Protein AF-A0A3D0N242-F1 (afdb_monomer_lite)

Structure (mmCIF, N/CA/C/O backbone):
data_AF-A0A3D0N242-F1
#
_entry.id   AF-A0A3D0N242-F1
#
loop_
_atom_site.group_PDB
_atom_site.id
_atom_site.type_symbol
_atom_site.label_atom_id
_atom_site.label_alt_id
_atom_site.label_comp_id
_atom_site.label_asym_id
_atom_site.label_entity_id
_atom_site.label_seq_id
_atom_site.pdbx_PDB_ins_code
_atom_site.Cartn_x
_atom_site.Cartn_y
_atom_site.Cartn_z
_atom_site.occupancy
_atom_site.B_iso_or_equiv
_atom_site.auth_seq_id
_atom_site.auth_comp_id
_atom_site.auth_asym_id
_atom_site.auth_atom_id
_atom_site.pdbx_PDB_model_num
ATOM 1 N N . LEU A 1 1 ? 19.257 14.711 14.838 1.00 55.16 1 LEU A N 1
ATOM 2 C CA . LEU A 1 1 ? 20.533 14.217 14.282 1.00 55.16 1 LEU A CA 1
ATOM 3 C C . LEU A 1 1 ? 20.244 12.850 13.692 1.00 55.16 1 LEU A C 1
ATOM 5 O O . LEU A 1 1 ? 19.759 12.004 14.437 1.00 55.16 1 LEU A O 1
ATOM 9 N N . HIS A 1 2 ? 20.442 12.666 12.386 1.00 69.62 2 HIS A N 1
ATOM 10 C CA . HIS A 1 2 ? 20.426 11.328 11.795 1.00 69.62 2 HIS A CA 1
ATOM 11 C C . HIS A 1 2 ? 21.641 10.531 12.305 1.00 69.62 2 HIS A C 1
ATOM 13 O O . HIS A 1 2 ? 22.575 11.108 12.870 1.00 69.62 2 HIS A O 1
ATOM 19 N N . ILE A 1 3 ? 21.601 9.200 12.175 1.00 76.06 3 ILE A N 1
ATOM 20 C CA . ILE A 1 3 ? 22.632 8.283 12.706 1.00 76.06 3 ILE A CA 1
ATOM 21 C C . ILE A 1 3 ? 24.032 8.600 12.134 1.00 76.06 3 ILE A C 1
ATOM 23 O O . ILE A 1 3 ? 25.039 8.312 12.775 1.00 76.06 3 ILE A O 1
ATOM 27 N N . ASP A 1 4 ? 24.095 9.246 10.971 1.00 80.31 4 ASP A N 1
ATOM 28 C CA . ASP A 1 4 ? 25.305 9.675 10.262 1.00 80.31 4 ASP A CA 1
ATOM 29 C C . ASP A 1 4 ? 25.835 11.067 10.680 1.00 80.31 4 ASP A C 1
ATOM 31 O O . ASP A 1 4 ? 26.851 11.525 10.161 1.00 80.31 4 ASP A O 1
ATOM 35 N N . GLY A 1 5 ? 25.169 11.759 11.612 1.00 77.62 5 GLY A N 1
ATOM 36 C CA . GLY A 1 5 ? 25.568 13.095 12.065 1.00 77.62 5 GLY A CA 1
ATOM 37 C C . GLY A 1 5 ? 25.302 14.218 11.056 1.00 77.62 5 GLY A C 1
ATOM 38 O O . GLY A 1 5 ? 25.726 15.349 11.302 1.00 77.62 5 GLY A O 1
ATOM 39 N N . THR A 1 6 ? 24.585 13.945 9.961 1.00 78.75 6 THR A N 1
ATOM 40 C CA . THR A 1 6 ? 24.198 14.954 8.969 1.00 78.75 6 THR A CA 1
ATOM 41 C C . THR A 1 6 ? 22.707 15.309 9.085 1.00 78.75 6 THR A C 1
ATOM 43 O O . THR A 1 6 ? 21.933 14.655 9.791 1.00 78.75 6 THR A O 1
ATOM 46 N N . LEU A 1 7 ? 22.309 16.428 8.473 1.00 76.81 7 LEU A N 1
ATOM 47 C CA . LEU A 1 7 ? 20.907 16.863 8.337 1.00 76.81 7 LEU A CA 1
ATOM 48 C C . LEU A 1 7 ? 20.455 16.867 6.871 1.00 76.81 7 LEU A C 1
ATOM 50 O O . LEU A 1 7 ? 19.373 17.362 6.566 1.00 76.81 7 LEU A O 1
ATOM 54 N N . ASN A 1 8 ? 21.296 16.369 5.966 1.00 80.94 8 ASN A N 1
ATOM 55 C CA . ASN A 1 8 ? 21.001 16.392 4.544 1.00 80.94 8 ASN A CA 1
ATOM 56 C C . ASN A 1 8 ? 20.092 15.203 4.238 1.00 80.94 8 ASN A C 1
ATOM 58 O O . ASN A 1 8 ? 20.504 14.057 4.396 1.00 80.94 8 ASN A O 1
ATOM 62 N N . ALA A 1 9 ? 18.855 15.482 3.836 1.00 83.62 9 ALA A N 1
ATOM 63 C CA . ALA A 1 9 ? 17.966 14.450 3.332 1.00 83.62 9 ALA A CA 1
ATOM 64 C C . ALA A 1 9 ? 18.379 14.068 1.906 1.00 83.62 9 ALA A C 1
ATOM 66 O O . ALA A 1 9 ? 18.821 14.917 1.130 1.00 83.62 9 ALA A O 1
ATOM 67 N N . GLU A 1 10 ? 18.219 12.795 1.562 1.00 88.56 10 GLU A N 1
ATOM 68 C CA . GLU A 1 10 ? 18.213 12.380 0.165 1.00 88.56 10 GLU A CA 1
ATOM 69 C C . GLU A 1 10 ? 16.940 12.923 -0.496 1.00 88.56 10 GLU A C 1
ATOM 71 O O . GLU A 1 10 ? 15.831 12.697 -0.006 1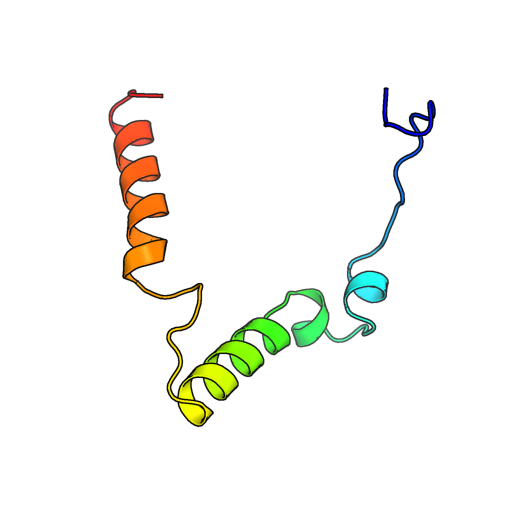.00 88.56 10 GLU A O 1
ATOM 76 N N . GLU A 1 11 ? 17.104 13.673 -1.585 1.00 91.31 11 GLU A N 1
ATOM 77 C CA . GLU A 1 11 ? 15.998 14.158 -2.408 1.00 91.31 11 GLU A CA 1
ATOM 78 C C . GLU A 1 11 ? 15.845 13.244 -3.623 1.00 91.31 11 GLU A C 1
ATOM 80 O O . GLU A 1 11 ? 16.806 13.015 -4.356 1.00 91.31 11 GLU A O 1
ATOM 85 N N . ILE A 1 12 ? 14.633 12.734 -3.837 1.00 95.56 12 ILE A N 1
ATOM 86 C CA . ILE A 1 12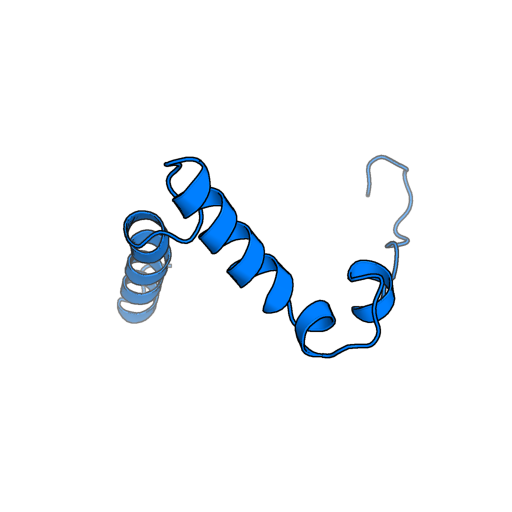 ? 14.289 11.890 -4.981 1.00 95.56 12 ILE A CA 1
ATOM 87 C C . ILE A 1 12 ? 12.936 12.321 -5.549 1.00 95.56 12 ILE A C 1
ATOM 89 O O . ILE A 1 12 ? 11.983 12.581 -4.809 1.00 95.56 12 ILE A O 1
ATOM 93 N N . THR A 1 13 ? 12.848 12.416 -6.872 1.00 96.25 13 THR A N 1
ATOM 94 C CA . THR A 1 13 ? 11.592 12.683 -7.583 1.00 96.25 13 THR A CA 1
ATOM 95 C C . THR A 1 13 ? 10.722 11.428 -7.678 1.00 96.25 13 THR A C 1
ATOM 97 O O . THR A 1 13 ? 11.186 10.298 -7.516 1.00 96.25 13 THR A O 1
ATOM 100 N N . THR A 1 14 ? 9.437 11.600 -7.988 1.00 95.88 14 THR A N 1
ATOM 101 C CA . THR A 1 14 ? 8.524 10.469 -8.217 1.00 95.88 14 THR A CA 1
ATOM 102 C C . THR A 1 14 ? 8.936 9.608 -9.410 1.00 95.88 14 THR A C 1
ATOM 104 O O . THR A 1 14 ? 8.742 8.396 -9.394 1.00 95.88 14 THR A O 1
ATOM 107 N N . GLU A 1 15 ? 9.527 10.222 -10.430 1.00 97.50 15 GLU A N 1
ATOM 108 C CA . GLU A 1 15 ? 10.020 9.588 -11.648 1.00 97.50 15 GLU A CA 1
ATOM 109 C C . GLU A 1 15 ? 11.257 8.735 -11.366 1.00 97.50 15 GLU A C 1
ATOM 111 O O . GLU A 1 15 ? 11.334 7.591 -11.816 1.00 97.50 15 GLU A O 1
ATOM 116 N N . GLU A 1 16 ? 12.199 9.267 -10.583 1.00 97.25 16 GLU A N 1
ATOM 117 C CA . GLU A 1 16 ? 13.389 8.539 -10.133 1.00 97.25 16 GLU A CA 1
ATOM 118 C C . GLU A 1 16 ? 13.005 7.373 -9.220 1.00 97.25 16 GLU A C 1
ATOM 120 O O . GLU A 1 16 ? 13.477 6.256 -9.428 1.00 97.25 16 GLU A O 1
ATOM 125 N N . ALA A 1 17 ? 12.091 7.597 -8.270 1.00 95.00 17 ALA A N 1
ATOM 126 C CA . ALA A 1 17 ? 11.600 6.550 -7.380 1.00 95.00 17 ALA A CA 1
ATOM 127 C C . ALA A 1 17 ? 10.854 5.436 -8.140 1.00 95.00 17 ALA A C 1
ATOM 129 O O . ALA A 1 17 ? 10.986 4.259 -7.806 1.00 95.00 17 ALA A O 1
ATOM 130 N N . ALA A 1 18 ? 10.083 5.789 -9.175 1.00 95.56 18 ALA A N 1
ATOM 131 C CA . ALA A 1 18 ? 9.323 4.832 -9.980 1.00 95.56 18 ALA A CA 1
ATOM 132 C C . ALA A 1 18 ? 10.132 4.193 -11.124 1.00 95.56 18 ALA A C 1
ATOM 134 O O . ALA A 1 18 ? 9.663 3.226 -11.730 1.00 95.56 18 ALA A O 1
ATOM 135 N N . GLY A 1 19 ? 11.303 4.742 -11.468 1.00 96.50 19 GLY A N 1
ATOM 136 C CA . GLY A 1 19 ? 12.075 4.352 -12.651 1.00 96.50 19 GLY A CA 1
ATOM 137 C C . GLY A 1 19 ? 11.325 4.568 -13.974 1.00 96.50 19 GLY A C 1
ATOM 138 O O . GLY A 1 19 ? 11.565 3.850 -14.945 1.00 96.50 19 GLY A O 1
ATOM 139 N N . SER A 1 20 ? 10.367 5.499 -14.008 1.00 96.94 20 SER A N 1
ATOM 140 C CA . SER A 1 20 ? 9.472 5.731 -15.146 1.00 96.94 20 SER A CA 1
ATOM 141 C C . SER A 1 20 ? 8.901 7.147 -15.116 1.00 96.94 20 SER A C 1
ATOM 143 O O . SER A 1 20 ? 8.625 7.678 -14.048 1.00 96.94 20 SER A O 1
ATOM 145 N N . ASP A 1 21 ? 8.656 7.733 -16.286 1.00 97.06 21 ASP A N 1
ATOM 146 C CA . ASP A 1 21 ? 7.922 8.993 -16.472 1.00 97.06 21 ASP A CA 1
ATOM 147 C C . ASP A 1 21 ? 6.412 8.777 -16.703 1.00 97.06 21 ASP A C 1
ATOM 149 O O . ASP A 1 21 ? 5.621 9.723 -16.799 1.00 97.06 21 ASP A O 1
ATOM 153 N N . ALA A 1 22 ? 5.974 7.520 -16.794 1.00 97.81 22 ALA A N 1
ATOM 154 C CA . ALA A 1 22 ? 4.589 7.190 -17.050 1.00 97.81 22 ALA A CA 1
ATOM 155 C C . ALA A 1 22 ? 3.743 7.384 -15.786 1.00 97.81 22 ALA A C 1
ATOM 157 O O . ALA A 1 22 ? 3.972 6.751 -14.759 1.00 97.81 22 ALA A O 1
ATOM 158 N N . ARG A 1 23 ? 2.675 8.185 -15.885 1.00 96.75 23 ARG A N 1
ATOM 159 C CA . ARG A 1 23 ? 1.809 8.536 -14.738 1.00 96.75 23 ARG A CA 1
ATOM 160 C C . ARG A 1 23 ? 1.255 7.346 -13.956 1.00 96.75 23 ARG A C 1
ATOM 162 O O . ARG A 1 23 ? 1.077 7.429 -12.750 1.00 96.75 23 ARG A O 1
ATOM 169 N N . HIS A 1 24 ? 0.957 6.237 -14.630 1.00 96.12 24 HIS A N 1
ATOM 170 C CA . HIS A 1 24 ? 0.449 5.039 -13.959 1.00 96.12 24 HIS A CA 1
ATOM 171 C C . HIS A 1 24 ? 1.527 4.324 -13.129 1.00 96.12 24 HIS A C 1
ATOM 173 O O . HIS A 1 24 ? 1.174 3.618 -12.189 1.00 96.12 24 HIS A O 1
ATOM 179 N N . HIS A 1 25 ? 2.812 4.533 -13.434 1.00 97.19 25 HIS A N 1
ATOM 180 C CA . HIS A 1 25 ? 3.932 4.118 -12.593 1.00 97.19 25 HIS A CA 1
ATOM 181 C C . HIS A 1 25 ? 4.222 5.153 -11.502 1.00 97.19 25 HIS A C 1
ATOM 183 O O . HIS A 1 25 ? 4.245 4.787 -10.331 1.00 9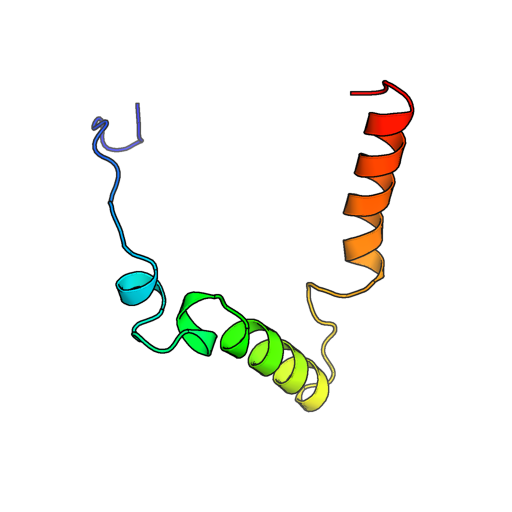7.19 25 HIS A O 1
ATOM 189 N N . THR A 1 26 ? 4.362 6.438 -11.849 1.00 97.50 26 THR A N 1
ATOM 190 C CA . THR A 1 26 ? 4.735 7.481 -10.874 1.00 97.50 26 THR A CA 1
ATOM 191 C C . THR A 1 26 ? 3.675 7.728 -9.803 1.00 97.50 26 THR A C 1
ATOM 193 O O . THR A 1 26 ? 4.019 8.084 -8.682 1.00 97.50 26 THR A O 1
ATOM 196 N N . TYR A 1 27 ? 2.389 7.504 -10.099 1.00 96.19 27 TYR A N 1
ATOM 197 C CA . TYR A 1 27 ? 1.304 7.619 -9.110 1.00 96.19 27 TYR A CA 1
ATOM 198 C C . TYR A 1 27 ? 1.035 6.303 -8.357 1.00 96.19 27 TYR A C 1
ATOM 200 O O . TYR A 1 27 ? 0.091 6.226 -7.577 1.00 96.19 27 TYR A O 1
ATOM 208 N N . GLY A 1 28 ? 1.817 5.247 -8.605 1.00 94.56 28 GLY A N 1
ATOM 209 C CA . GLY A 1 28 ? 1.731 3.976 -7.877 1.00 94.56 28 GLY A CA 1
ATOM 210 C C . GLY A 1 28 ? 0.619 3.017 -8.322 1.00 94.56 28 GLY A C 1
ATOM 211 O O . GLY A 1 28 ? 0.650 1.848 -7.943 1.00 94.56 28 GLY A O 1
ATOM 212 N N . PHE A 1 29 ? -0.320 3.442 -9.178 1.00 95.88 29 PHE A N 1
ATOM 213 C CA . PHE A 1 29 ? -1.438 2.595 -9.624 1.00 95.88 29 PHE A CA 1
ATOM 214 C C . PHE A 1 29 ? -0.987 1.267 -10.234 1.00 95.88 29 PHE A C 1
ATOM 216 O O . PHE A 1 29 ? -1.585 0.228 -9.959 1.00 95.88 29 PHE A O 1
ATOM 223 N N . PHE A 1 30 ? 0.055 1.280 -11.064 1.00 96.50 30 PHE A N 1
ATOM 224 C CA . PHE A 1 30 ? 0.590 0.066 -11.669 1.00 96.50 30 PHE A CA 1
ATOM 225 C C . PHE A 1 30 ? 1.086 -0.918 -10.605 1.00 96.50 30 PHE A C 1
ATOM 227 O O . PHE A 1 30 ? 0.751 -2.099 -10.674 1.00 96.50 30 PHE A O 1
ATOM 234 N N . GLY A 1 31 ? 1.850 -0.424 -9.624 1.00 95.25 31 GLY A N 1
ATOM 235 C CA . GLY A 1 31 ? 2.399 -1.232 -8.536 1.00 95.25 31 GLY A CA 1
ATOM 236 C C . GLY A 1 31 ? 1.301 -1.881 -7.700 1.00 95.25 31 GLY A C 1
ATOM 237 O O . GLY A 1 31 ? 1.308 -3.098 -7.536 1.00 95.25 31 GLY A O 1
ATOM 238 N N . GLU A 1 32 ? 0.309 -1.093 -7.281 1.00 95.62 32 GLU A N 1
ATOM 239 C CA . GLU A 1 32 ? -0.831 -1.572 -6.487 1.00 95.62 32 GLU A CA 1
ATOM 240 C C . GLU A 1 32 ? -1.623 -2.661 -7.228 1.00 95.62 32 GLU A C 1
ATOM 242 O O . GLU A 1 32 ? -1.873 -3.748 -6.706 1.00 95.62 32 GLU A O 1
ATOM 247 N N . ASN A 1 33 ? -1.959 -2.422 -8.500 1.00 96.56 33 ASN A N 1
ATOM 248 C CA . ASN A 1 33 ? -2.693 -3.402 -9.303 1.00 96.56 33 ASN A CA 1
ATOM 249 C C . ASN A 1 33 ? -1.865 -4.671 -9.559 1.00 96.56 33 ASN A C 1
ATOM 251 O O . ASN A 1 33 ? -2.403 -5.780 -9.545 1.00 96.56 33 ASN A O 1
ATOM 255 N N . ARG A 1 34 ? -0.554 -4.534 -9.802 1.00 97.19 34 ARG A N 1
ATOM 256 C CA . ARG A 1 34 ? 0.349 -5.677 -9.986 1.00 97.19 34 ARG A CA 1
ATOM 257 C C . ARG A 1 34 ? 0.405 -6.524 -8.717 1.00 97.19 34 ARG A C 1
ATOM 259 O O . ARG A 1 34 ? 0.177 -7.730 -8.819 1.00 97.19 34 ARG A O 1
ATOM 266 N N . HIS A 1 35 ? 0.606 -5.888 -7.561 1.00 96.75 35 HIS A N 1
ATOM 267 C CA . HIS A 1 35 ? 0.600 -6.532 -6.248 1.00 96.75 35 HIS A CA 1
ATOM 268 C C . HIS A 1 35 ? -0.703 -7.302 -6.010 1.00 96.75 35 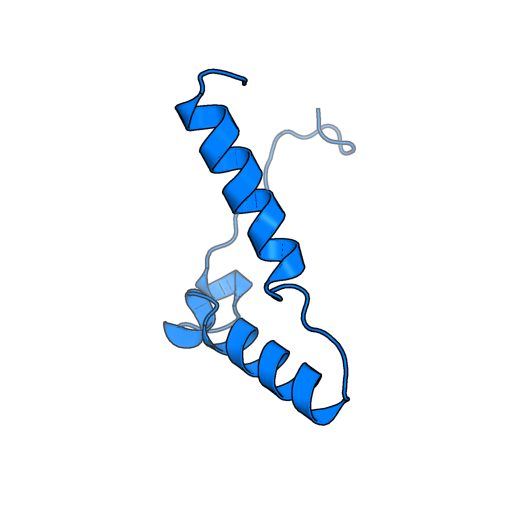HIS A C 1
ATOM 270 O O . HIS A 1 35 ? -0.663 -8.507 -5.769 1.00 96.75 35 HIS A O 1
ATOM 276 N N . PHE A 1 36 ? -1.858 -6.659 -6.200 1.00 97.00 36 PHE A N 1
ATOM 277 C CA . PHE A 1 36 ? -3.162 -7.306 -6.043 1.00 97.00 36 PHE A CA 1
ATOM 278 C C . PHE A 1 36 ? -3.322 -8.555 -6.927 1.00 97.00 36 PHE A C 1
ATOM 280 O O . PHE A 1 36 ? -3.732 -9.618 -6.456 1.00 97.00 36 PHE A O 1
ATOM 287 N N . ILE A 1 37 ? -2.957 -8.473 -8.213 1.00 97.81 37 ILE A N 1
ATOM 288 C CA . ILE A 1 37 ? -3.043 -9.629 -9.119 1.00 97.81 37 ILE A CA 1
ATOM 289 C C . ILE A 1 37 ? -2.053 -10.731 -8.699 1.00 97.81 37 ILE A C 1
ATOM 291 O O . ILE A 1 37 ? -2.364 -11.913 -8.850 1.00 97.81 37 ILE A O 1
ATOM 295 N N . ASP A 1 38 ? -0.865 -10.383 -8.202 1.00 98.38 38 ASP A N 1
ATOM 296 C CA . ASP A 1 38 ? 0.100 -11.368 -7.698 1.00 98.38 38 ASP A CA 1
ATOM 297 C C . ASP A 1 38 ? -0.410 -12.074 -6.438 1.00 98.38 38 ASP A C 1
ATOM 299 O O . ASP A 1 38 ? -0.293 -13.296 -6.347 1.00 98.38 38 ASP A O 1
ATOM 303 N N . CYS A 1 39 ? -1.061 -11.356 -5.526 1.00 98.31 39 CYS A N 1
ATOM 304 C CA . CYS A 1 39 ? -1.753 -11.935 -4.375 1.00 98.31 39 CYS A CA 1
ATOM 305 C C . CYS A 1 39 ? -2.827 -12.945 -4.800 1.00 98.31 39 CYS A C 1
ATOM 307 O O . CYS A 1 39 ? -2.833 -14.071 -4.303 1.00 98.31 39 CYS A O 1
ATOM 309 N N . ILE A 1 40 ? -3.661 -12.611 -5.797 1.00 97.69 40 ILE A N 1
ATOM 310 C CA . ILE A 1 40 ? -4.655 -13.550 -6.351 1.00 97.69 40 ILE A CA 1
ATOM 311 C C . ILE A 1 40 ? -3.976 -14.805 -6.907 1.00 97.69 40 ILE A C 1
ATOM 313 O O . ILE A 1 40 ? -4.382 -15.922 -6.593 1.00 97.69 40 ILE A O 1
ATOM 317 N N . LYS A 1 41 ? -2.940 -14.636 -7.737 1.00 98.56 41 LYS A N 1
ATOM 318 C CA . LYS A 1 41 ? -2.244 -15.763 -8.379 1.00 98.56 41 LYS A CA 1
ATOM 319 C C . LYS A 1 41 ? -1.581 -16.699 -7.374 1.00 98.56 41 LYS A C 1
ATOM 321 O O . LYS A 1 41 ? -1.529 -17.900 -7.620 1.00 98.56 41 LYS A O 1
ATOM 326 N N . ASN A 1 42 ? -1.069 -16.149 -6.278 1.00 98.31 42 ASN A N 1
ATOM 327 C CA . ASN A 1 42 ? -0.361 -16.903 -5.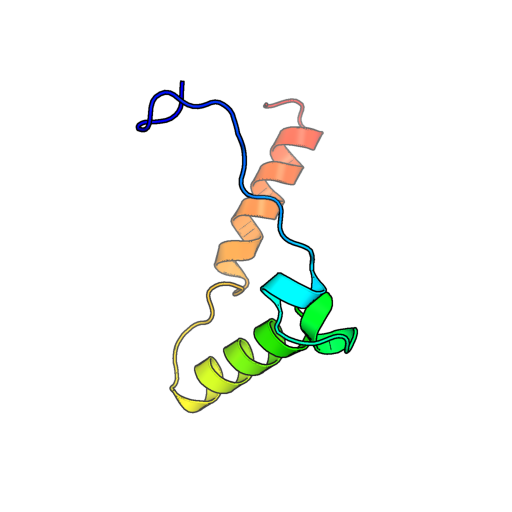248 1.00 98.31 42 ASN A CA 1
ATOM 328 C C . ASN A 1 42 ? -1.260 -17.319 -4.074 1.00 98.31 42 ASN A C 1
ATOM 330 O O . ASN A 1 42 ? -0.779 -17.985 -3.162 1.00 98.31 42 ASN A O 1
ATOM 334 N N . ASN A 1 43 ? -2.547 -16.957 -4.099 1.00 97.75 43 ASN A N 1
ATOM 335 C CA . ASN A 1 43 ? -3.489 -17.185 -3.005 1.00 97.75 43 ASN A CA 1
ATOM 336 C C . ASN A 1 43 ? -2.978 -16.636 -1.655 1.00 97.75 43 ASN A C 1
ATOM 338 O O . ASN A 1 43 ? -2.972 -17.335 -0.641 1.00 97.75 43 ASN A O 1
ATOM 342 N N . VAL A 1 44 ? -2.523 -15.383 -1.669 1.00 97.94 44 VAL A N 1
ATOM 343 C CA . VAL A 1 44 ? -2.043 -14.635 -0.497 1.00 97.94 44 VAL A CA 1
ATOM 344 C C . VAL A 1 44 ? -2.958 -13.431 -0.272 1.00 97.94 44 VAL A C 1
ATOM 346 O O . VAL A 1 44 ? -3.422 -12.822 -1.234 1.00 97.94 44 VAL A O 1
ATOM 349 N N . GLU A 1 45 ? -3.236 -13.087 0.985 1.00 97.12 45 GLU A N 1
ATOM 350 C CA . GLU A 1 45 ? -4.005 -11.885 1.327 1.00 97.12 45 GLU A CA 1
ATOM 351 C C . GLU A 1 45 ? -3.165 -10.621 1.049 1.00 97.12 45 GLU A C 1
ATOM 353 O O . GLU A 1 45 ? -2.009 -10.565 1.472 1.00 97.12 45 GLU A O 1
ATOM 358 N N . PRO A 1 46 ? -3.688 -9.626 0.307 1.00 96.44 46 PRO A N 1
ATOM 359 C CA . PRO A 1 46 ? -2.983 -8.367 0.087 1.00 96.44 46 PRO A CA 1
ATOM 360 C C . PRO A 1 46 ? -2.951 -7.519 1.364 1.00 96.44 46 PRO A C 1
ATOM 362 O O . PRO A 1 46 ? -3.888 -7.553 2.160 1.00 96.44 46 PRO A O 1
ATOM 365 N N . GLU A 1 47 ? -1.915 -6.693 1.518 1.00 92.69 47 GLU A N 1
ATOM 366 C CA . GLU A 1 47 ? -1.813 -5.746 2.642 1.00 92.69 47 GLU A CA 1
ATOM 367 C C . GLU A 1 47 ? -2.967 -4.729 2.634 1.00 92.69 47 GLU A C 1
ATOM 369 O O . GLU A 1 47 ? -3.478 -4.351 3.682 1.00 92.69 47 GLU A O 1
ATOM 374 N N . THR A 1 48 ? -3.466 -4.368 1.450 1.00 87.94 48 THR A N 1
ATOM 375 C CA . THR A 1 48 ? -4.569 -3.416 1.247 1.00 87.94 48 THR A CA 1
ATOM 376 C C . THR A 1 48 ? -5.967 -4.055 1.331 1.00 87.94 48 THR A C 1
ATOM 378 O O . THR A 1 48 ? -6.919 -3.612 0.686 1.00 87.94 48 THR A O 1
ATOM 381 N N . HIS A 1 49 ? -6.124 -5.122 2.124 1.00 95.38 49 HIS A N 1
ATOM 382 C CA . HIS A 1 49 ? -7.410 -5.789 2.358 1.00 95.38 49 HIS A CA 1
ATOM 383 C C . HIS A 1 49 ? -8.346 -4.996 3.293 1.00 95.38 49 HIS A C 1
ATOM 385 O O . HIS A 1 49 ? -7.936 -4.106 4.038 1.00 95.38 49 HIS A O 1
ATOM 391 N N . PHE A 1 50 ? -9.639 -5.341 3.298 1.00 96.69 50 PHE A N 1
ATOM 392 C CA . PHE A 1 50 ? -10.639 -4.579 4.058 1.00 96.69 50 PHE A CA 1
ATOM 393 C C . PHE A 1 50 ? -10.416 -4.570 5.571 1.00 96.69 50 PHE A C 1
ATOM 395 O O . PHE A 1 50 ? -10.729 -3.566 6.204 1.00 96.69 50 PHE A O 1
ATOM 402 N N . ALA A 1 51 ? -9.895 -5.647 6.164 1.00 96.44 51 ALA A N 1
ATOM 403 C CA . ALA A 1 51 ? -9.654 -5.659 7.606 1.00 96.44 51 ALA A CA 1
ATOM 404 C C . ALA A 1 51 ? -8.503 -4.722 8.012 1.00 96.44 51 ALA A C 1
ATOM 406 O O . ALA A 1 51 ? -8.550 -4.175 9.113 1.00 96.44 51 ALA A O 1
ATOM 407 N N . ASP A 1 52 ? -7.529 -4.460 7.135 1.00 95.75 52 ASP A N 1
ATOM 408 C CA . ASP A 1 52 ? -6.560 -3.387 7.370 1.00 95.75 52 ASP A CA 1
ATOM 409 C C . ASP A 1 52 ? -7.203 -2.000 7.214 1.00 95.75 52 ASP A C 1
ATOM 411 O O . ASP A 1 52 ? -7.086 -1.164 8.111 1.00 95.75 52 ASP A O 1
ATOM 415 N N . ALA A 1 53 ? -8.002 -1.794 6.158 1.00 96.62 53 ALA A N 1
ATOM 416 C CA . ALA A 1 53 ? -8.698 -0.527 5.908 1.00 96.62 53 ALA A CA 1
ATOM 417 C C . ALA A 1 53 ? -9.624 -0.087 7.063 1.00 96.62 53 ALA A C 1
ATOM 419 O O . ALA A 1 53 ? -9.816 1.111 7.286 1.00 96.62 53 ALA A O 1
ATOM 420 N N . VAL A 1 54 ? -10.168 -1.035 7.837 1.00 97.62 54 VAL A N 1
ATOM 421 C CA . VAL A 1 54 ? -10.957 -0.743 9.049 1.00 97.62 54 VAL A CA 1
ATOM 422 C C . VAL A 1 54 ? -10.172 0.115 10.043 1.00 97.62 54 VAL A C 1
ATOM 424 O O . VAL A 1 54 ? -10.754 1.028 10.620 1.00 97.62 54 VAL A O 1
ATOM 427 N N . LYS A 1 55 ? -8.857 -0.081 10.193 1.00 96.19 55 LYS A N 1
ATOM 428 C CA . LYS A 1 55 ? -8.033 0.701 11.134 1.00 96.19 55 LYS A CA 1
ATOM 429 C C . LYS A 1 55 ? -8.042 2.192 10.794 1.00 96.19 55 LYS A C 1
ATOM 431 O O . LYS A 1 55 ? -8.100 3.041 11.684 1.00 96.19 55 LYS A O 1
ATOM 436 N N . THR A 1 56 ? -8.012 2.526 9.504 1.00 97.12 56 THR A N 1
ATOM 437 C CA . THR A 1 56 ? -8.131 3.913 9.036 1.00 97.12 56 THR A CA 1
ATOM 438 C C . THR A 1 56 ? -9.517 4.477 9.332 1.00 97.12 56 THR A C 1
ATOM 440 O O . THR A 1 56 ? -9.627 5.633 9.738 1.00 97.12 56 THR A O 1
ATOM 443 N N . MET A 1 57 ? -10.569 3.671 9.174 1.00 98.12 57 MET A N 1
ATOM 444 C CA . MET A 1 57 ? -11.940 4.092 9.476 1.00 98.12 57 MET A CA 1
ATOM 445 C C . MET A 1 57 ? -12.155 4.321 10.976 1.00 98.12 57 MET A C 1
ATOM 447 O O . MET A 1 57 ? -12.707 5.347 11.359 1.00 98.12 57 MET A O 1
ATOM 451 N N . GLU A 1 58 ? -11.636 3.442 11.833 1.00 97.88 58 GLU A N 1
ATOM 452 C CA . GLU A 1 58 ? -11.665 3.616 13.291 1.00 97.88 58 GLU A CA 1
ATOM 453 C C . GLU A 1 58 ? -10.918 4.880 13.728 1.00 97.88 58 GLU A C 1
ATOM 455 O O . GLU A 1 58 ? -11.371 5.613 14.611 1.00 97.88 58 GLU A O 1
ATOM 460 N N . LEU A 1 59 ? -9.771 5.163 13.100 1.00 97.88 59 LEU A N 1
ATOM 461 C CA . LEU A 1 59 ? -9.069 6.419 13.324 1.00 97.88 59 LEU A CA 1
ATOM 462 C C . LEU A 1 59 ? -9.952 7.601 12.917 1.00 97.88 59 LEU A C 1
ATOM 464 O O . LEU A 1 59 ? -10.115 8.514 13.720 1.00 97.88 59 LEU A O 1
ATOM 468 N N . ALA A 1 60 ? -10.551 7.580 11.724 1.00 98.25 6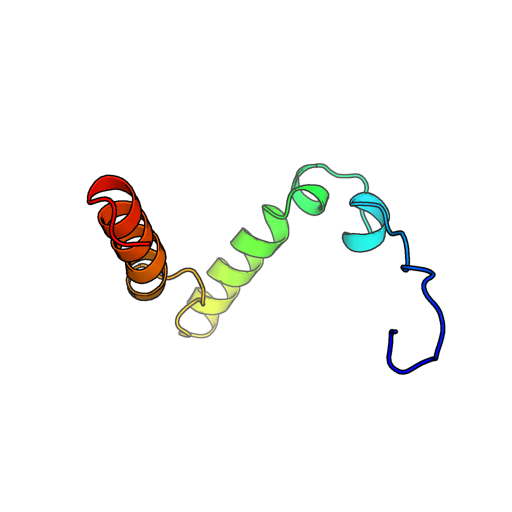0 ALA A N 1
ATOM 469 C CA . ALA A 1 60 ? -11.438 8.646 11.265 1.00 98.25 60 ALA A CA 1
ATOM 470 C C . ALA A 1 60 ? -12.592 8.898 12.252 1.00 98.25 60 ALA A C 1
ATOM 472 O O . ALA A 1 60 ? -12.838 10.048 12.620 1.00 98.25 60 ALA A O 1
ATOM 473 N N . ASP A 1 61 ? -13.231 7.844 12.762 1.00 98.38 61 ASP A N 1
ATOM 474 C CA . ASP A 1 61 ? -14.298 7.951 13.763 1.00 98.38 61 ASP A CA 1
ATOM 475 C C . ASP A 1 61 ? -13.815 8.620 15.058 1.00 98.38 61 ASP A C 1
ATOM 477 O O . ASP A 1 61 ? -14.488 9.502 15.599 1.00 98.38 61 ASP A O 1
ATOM 481 N N . ARG A 1 62 ? -12.612 8.277 15.535 1.00 98.31 62 ARG A N 1
ATOM 482 C CA . ARG A 1 62 ? -12.000 8.930 16.705 1.00 98.31 62 ARG A CA 1
ATOM 483 C C . ARG A 1 62 ? -11.730 10.413 16.470 1.00 98.31 62 ARG A C 1
ATOM 485 O O . ARG A 1 62 ? -11.921 11.207 17.391 1.00 98.31 62 ARG A O 1
ATOM 492 N N . ILE A 1 63 ? -11.315 10.800 15.261 1.00 98.25 63 ILE A N 1
ATOM 493 C CA . ILE A 1 63 ? -11.137 12.212 14.885 1.00 98.25 63 ILE A CA 1
ATOM 494 C C . ILE A 1 63 ? -12.475 12.943 14.975 1.00 98.25 63 ILE A C 1
ATOM 496 O O . ILE A 1 63 ? -12.563 13.981 15.630 1.00 98.25 63 ILE A O 1
ATOM 500 N N . TYR A 1 64 ? -13.526 12.383 14.370 1.00 97.94 64 TYR A N 1
ATOM 501 C CA . TYR A 1 64 ? -14.868 12.966 14.408 1.00 97.94 64 TYR A CA 1
ATOM 502 C C . TYR A 1 64 ? -15.430 13.072 15.830 1.00 97.94 64 TYR A C 1
ATOM 504 O O . TYR A 1 64 ? -16.120 14.040 16.146 1.00 97.94 64 TYR A O 1
ATOM 512 N N . ALA A 1 65 ? -15.105 12.115 16.700 1.00 97.88 65 ALA A N 1
ATOM 513 C CA . ALA A 1 65 ? -15.503 12.117 18.104 1.00 97.88 65 ALA A CA 1
ATOM 514 C C . ALA A 1 65 ? -14.638 13.023 19.008 1.00 97.88 65 ALA A C 1
ATOM 516 O O . ALA A 1 65 ? -14.947 13.155 20.192 1.00 97.88 65 ALA A O 1
ATOM 517 N N . GLY A 1 66 ? -13.561 13.632 18.492 1.00 96.25 66 GLY A N 1
ATOM 518 C CA . GLY A 1 66 ? -12.637 14.458 19.279 1.00 96.25 66 GLY A CA 1
ATOM 519 C C . GLY A 1 66 ? -11.765 13.664 20.263 1.00 96.25 66 GLY A C 1
ATOM 520 O O . GLY A 1 66 ? -11.468 14.153 21.348 1.00 96.25 66 GLY A O 1
ATOM 521 N N . GLN A 1 67 ? -11.389 12.430 19.909 1.00 90.25 67 GLN A N 1
ATOM 522 C CA . GLN A 1 67 ? -10.668 11.457 20.751 1.00 90.25 67 GLN A CA 1
ATOM 523 C C . GLN A 1 67 ? -9.201 11.231 20.320 1.00 90.25 67 GLN A C 1
ATOM 525 O O . GLN A 1 67 ? -8.662 10.121 20.467 1.00 90.25 67 GLN A O 1
ATOM 530 N N . MET A 1 68 ? -8.570 12.255 19.738 1.00 71.19 68 MET A N 1
ATOM 531 C CA . MET A 1 68 ? -7.128 12.277 19.450 1.00 71.19 68 MET A CA 1
ATOM 532 C C . MET A 1 68 ? -6.359 13.057 20.505 1.00 71.19 68 MET A C 1
ATOM 534 O O . MET A 1 68 ? -6.836 14.146 20.889 1.00 71.19 68 MET A O 1
#

Secondary structure (DSSP, 8-state):
--TTS---PPP--HHHHHT---HHHHTSHHHHHHHHHHHHHHT---TT-HHHHHHHHHHHHHHHTT--

Radius of gyration: 18.0 Å; chains: 1; bounding box: 41×34×38 Å

pLDDT: mean 93.24, std 8.38, range [55.16, 98.56]

Sequence (68 aa):
LHIDGTLNAEEITTEEAAGSDARHHTYGFFGENRHFIDCIKNNVEPETHFADAVKTMELADRIYAGQM

Foldseek 3Di:
DPPVPDPDDDDDALCRVQVHPDPCSSVCVVVVVVQVVVCVVVVHDGPPDPVNVVVVVVVVVCVVVVND